Protein AF-V5GY14-F1 (afdb_monomer_lite)

Foldseek 3Di:
DDDDDDDPVVVVVVVVVVVVVPPPPPPPPPPPDDPCPPDDQCRLCVVLPFDKDWDWDADPVGDTDIDIDGCDDNDCPPDDPPDDDDDDDDDDDDVDDPCVQRVDHPVVHDD

pLDDT: mean 80.37, std 19.61, range [37.91, 98.56]

Structure (mmCIF, N/CA/C/O backbone):
data_AF-V5GY14-F1
#
_entry.id   AF-V5GY14-F1
#
loop_
_atom_site.group_PDB
_atom_site.id
_atom_site.type_symbol
_atom_site.label_atom_id
_atom_site.label_alt_id
_atom_site.label_comp_id
_atom_site.label_asym_id
_atom_site.label_entity_id
_atom_site.label_seq_id
_atom_site.pdbx_PDB_ins_code
_atom_site.Cartn_x
_atom_site.Cartn_y
_atom_site.Cartn_z
_atom_site.occupancy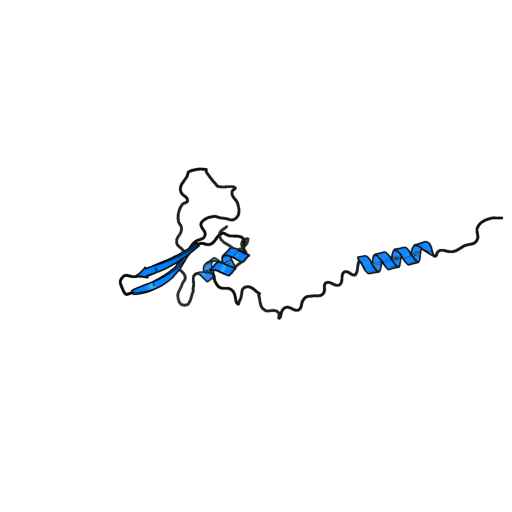
_atom_site.B_iso_or_equiv
_atom_site.auth_seq_id
_atom_site.auth_comp_id
_atom_site.auth_asym_id
_atom_site.auth_atom_id
_atom_site.pdbx_PDB_model_num
ATOM 1 N N . MET A 1 1 ? 81.056 0.823 -17.482 1.00 37.91 1 MET A N 1
ATOM 2 C CA . MET A 1 1 ? 80.305 0.736 -18.751 1.00 37.91 1 MET A CA 1
ATOM 3 C C . MET A 1 1 ? 78.833 0.737 -18.401 1.00 37.91 1 MET A C 1
ATOM 5 O O . MET A 1 1 ? 78.312 -0.253 -17.906 1.00 37.91 1 MET A O 1
ATOM 9 N N . GLU A 1 2 ? 78.239 1.919 -18.507 1.00 40.47 2 GLU A N 1
ATOM 10 C CA . GLU A 1 2 ? 76.875 2.235 -18.105 1.00 40.47 2 GLU A CA 1
ATOM 11 C C . GLU A 1 2 ? 75.835 1.736 -19.116 1.00 40.47 2 GLU A C 1
ATOM 13 O O . GLU A 1 2 ? 76.017 1.821 -20.326 1.00 40.47 2 GLU A O 1
ATOM 18 N N . SER A 1 3 ? 74.725 1.259 -18.552 1.00 42.00 3 SER A N 1
ATOM 19 C CA . SER A 1 3 ? 73.343 1.542 -18.950 1.00 42.00 3 SER A CA 1
ATOM 20 C C . SER A 1 3 ? 72.999 1.485 -20.445 1.00 42.00 3 SER A C 1
ATOM 22 O O . SER A 1 3 ? 72.968 2.489 -21.157 1.00 42.00 3 SER A O 1
ATOM 24 N N . HIS A 1 4 ? 72.587 0.296 -20.893 1.00 41.22 4 HIS A N 1
ATOM 25 C CA . HIS A 1 4 ? 71.743 0.142 -22.072 1.00 41.22 4 HIS A CA 1
ATOM 26 C C . HIS A 1 4 ? 70.279 -0.046 -21.656 1.00 41.22 4 HIS A C 1
ATOM 28 O O . HIS A 1 4 ? 69.867 -1.132 -21.276 1.00 41.22 4 HIS A O 1
ATOM 34 N N . ARG A 1 5 ? 69.527 1.046 -21.824 1.00 46.88 5 ARG A N 1
ATOM 35 C CA . ARG A 1 5 ? 68.231 1.135 -22.517 1.00 46.88 5 ARG A CA 1
ATOM 36 C C . ARG A 1 5 ? 67.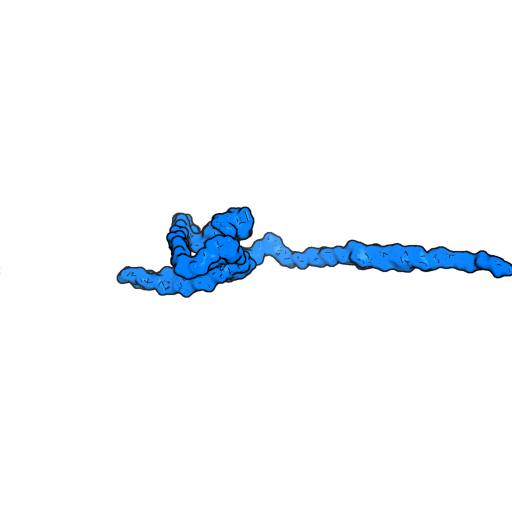046 0.300 -22.011 1.00 46.88 5 ARG A C 1
ATOM 38 O O . ARG A 1 5 ? 67.085 -0.912 -21.859 1.00 46.88 5 ARG A O 1
ATOM 45 N N . CYS A 1 6 ? 65.915 0.995 -22.118 1.00 46.34 6 CYS A N 1
ATOM 46 C CA . CYS A 1 6 ? 64.675 0.506 -22.723 1.00 46.34 6 CYS A CA 1
ATOM 47 C C . CYS A 1 6 ? 63.541 0.258 -21.723 1.00 46.34 6 CYS A C 1
ATOM 49 O O . CYS A 1 6 ? 63.251 -0.875 -21.353 1.00 46.34 6 CYS A O 1
ATOM 51 N N . THR A 1 7 ? 62.923 1.351 -21.258 1.00 51.06 7 THR A N 1
ATOM 52 C CA . THR A 1 7 ? 61.510 1.737 -21.516 1.00 51.06 7 THR A CA 1
ATOM 53 C C . THR A 1 7 ? 60.429 0.652 -21.728 1.00 51.06 7 THR A C 1
ATOM 55 O O . THR A 1 7 ? 59.376 0.949 -22.281 1.00 51.06 7 THR A O 1
ATOM 58 N N . ARG A 1 8 ? 60.595 -0.588 -21.253 1.00 49.50 8 ARG A N 1
ATOM 59 C CA . ARG A 1 8 ? 59.570 -1.650 -21.346 1.00 49.50 8 ARG A CA 1
ATOM 60 C C . ARG A 1 8 ? 58.629 -1.688 -20.139 1.00 49.50 8 ARG A C 1
ATOM 62 O O . ARG A 1 8 ? 57.538 -2.230 -20.251 1.00 49.50 8 ARG A O 1
ATOM 69 N N . SER A 1 9 ? 59.012 -1.075 -19.016 1.00 49.81 9 SER A N 1
ATOM 70 C CA . SER A 1 9 ? 58.221 -1.119 -17.774 1.00 49.81 9 SER A CA 1
ATOM 71 C C . SER A 1 9 ? 57.000 -0.181 -17.792 1.00 49.81 9 SER A C 1
ATOM 73 O O . SER A 1 9 ? 55.942 -0.520 -17.271 1.00 49.81 9 SER A O 1
ATOM 75 N N . GLY A 1 10 ? 57.098 0.972 -18.467 1.00 53.25 10 GLY A N 1
ATOM 76 C CA . GLY A 1 10 ? 56.007 1.956 -18.519 1.00 53.25 10 GLY A CA 1
ATOM 77 C C . GLY A 1 10 ? 54.813 1.530 -19.381 1.00 53.25 10 GLY A C 1
ATOM 78 O O . GLY A 1 10 ? 53.672 1.806 -19.025 1.00 53.25 10 GLY A O 1
ATOM 79 N N . LEU A 1 11 ? 55.057 0.815 -20.486 1.00 55.81 11 LEU A N 1
ATOM 80 C CA . LEU A 1 11 ? 53.998 0.398 -21.413 1.00 55.81 11 LEU A CA 1
ATOM 81 C C . LEU A 1 11 ? 53.120 -0.714 -20.815 1.00 55.81 11 LEU A C 1
ATOM 83 O O . LEU A 1 11 ? 51.906 -0.693 -20.980 1.00 55.81 11 LEU A O 1
ATOM 87 N N . VAL A 1 12 ? 53.718 -1.655 -20.076 1.00 57.50 12 VAL A N 1
ATOM 88 C CA . VAL A 1 12 ? 52.988 -2.766 -19.436 1.00 57.50 12 VAL A CA 1
ATOM 89 C C . VAL A 1 12 ? 52.082 -2.254 -18.313 1.00 57.50 12 VAL A C 1
ATOM 91 O O . VAL A 1 12 ? 50.938 -2.691 -18.201 1.00 57.50 12 VAL A O 1
ATOM 94 N N . LEU A 1 13 ? 52.549 -1.277 -17.526 1.00 56.44 13 LEU A N 1
ATOM 95 C CA . LEU A 1 13 ? 51.740 -0.657 -16.475 1.00 56.44 13 LEU A CA 1
ATOM 96 C C . LEU A 1 13 ? 50.584 0.175 -17.053 1.00 56.44 13 LEU A C 1
ATOM 98 O O . LEU A 1 13 ? 49.480 0.145 -16.517 1.00 56.44 13 LEU A O 1
ATOM 102 N N . PHE A 1 14 ? 50.805 0.866 -18.176 1.00 56.78 14 PHE A N 1
ATOM 103 C CA . PHE A 1 14 ? 49.750 1.625 -18.849 1.00 56.78 14 PHE A CA 1
ATOM 104 C C . PHE A 1 14 ? 48.658 0.707 -19.414 1.00 56.78 14 PHE A C 1
ATOM 106 O O . PHE A 1 14 ? 47.473 0.990 -19.267 1.00 56.78 14 PHE A O 1
ATOM 113 N N . VAL A 1 15 ? 49.041 -0.440 -19.980 1.00 58.00 15 VAL A N 1
ATOM 114 C CA . VAL A 1 15 ? 48.097 -1.448 -20.484 1.00 58.00 15 VAL A CA 1
ATOM 115 C C . VAL A 1 15 ? 47.249 -2.046 -19.349 1.00 58.00 15 VAL A C 1
ATOM 117 O O . VAL A 1 15 ? 46.038 -2.176 -19.503 1.00 58.00 15 VAL A O 1
ATOM 120 N N . LEU A 1 16 ? 47.833 -2.321 -18.175 1.00 56.84 16 LEU A N 1
ATOM 121 C CA . LEU A 1 16 ? 47.076 -2.782 -16.999 1.00 56.84 16 LEU A CA 1
ATOM 122 C C . LEU A 1 16 ? 46.095 -1.725 -16.460 1.00 56.84 16 LEU A C 1
ATOM 124 O O . LEU A 1 16 ? 45.004 -2.081 -16.019 1.00 56.84 16 LEU A O 1
ATOM 128 N N . LEU A 1 17 ? 46.439 -0.435 -16.538 1.00 56.12 17 LEU A N 1
ATOM 129 C CA . LEU A 1 17 ? 45.534 0.657 -16.160 1.00 56.12 17 LEU A CA 1
ATOM 130 C C . LEU A 1 17 ? 44.364 0.811 -17.143 1.00 56.12 17 LEU A C 1
ATOM 132 O O . LEU A 1 17 ? 43.248 1.101 -16.712 1.00 56.12 17 LEU A O 1
ATOM 136 N N . VAL A 1 18 ? 44.583 0.548 -18.435 1.00 58.34 18 VAL A N 1
ATOM 137 C CA . VAL A 1 18 ? 43.506 0.522 -19.441 1.00 58.34 18 VAL A CA 1
ATOM 138 C C . VAL A 1 18 ? 42.550 -0.652 -19.189 1.00 58.34 18 VAL A C 1
ATOM 140 O O . VAL A 1 18 ? 41.337 -0.464 -19.247 1.00 58.34 18 VAL A O 1
ATOM 143 N N . PHE A 1 19 ? 43.059 -1.833 -18.817 1.00 57.28 19 PHE A N 1
ATOM 144 C CA . PHE A 1 19 ? 42.213 -2.993 -18.494 1.00 57.28 19 PHE A CA 1
ATOM 145 C C . PHE A 1 19 ? 41.488 -2.882 -17.141 1.00 57.28 19 PHE A C 1
ATOM 147 O O . PHE A 1 19 ? 40.378 -3.387 -17.011 1.00 57.28 19 PHE A O 1
ATOM 154 N N . ALA A 1 20 ? 42.058 -2.196 -16.143 1.00 58.94 20 ALA A N 1
ATOM 155 C CA . ALA A 1 20 ? 41.368 -1.919 -14.877 1.00 58.94 20 ALA A CA 1
ATOM 156 C C . ALA A 1 20 ? 40.332 -0.780 -14.990 1.00 58.94 20 ALA A C 1
ATOM 158 O O . ALA A 1 20 ? 39.361 -0.758 -14.230 1.00 58.94 20 ALA A O 1
ATOM 159 N N . GLY A 1 21 ? 40.539 0.158 -15.924 1.00 56.59 21 GLY A N 1
ATOM 160 C CA . GLY A 1 21 ? 39.632 1.275 -16.210 1.00 56.59 21 GLY A CA 1
ATOM 161 C C . GLY A 1 21 ? 38.477 0.914 -17.146 1.00 56.59 21 GLY A C 1
ATOM 162 O O . GLY A 1 21 ? 37.398 1.488 -17.030 1.00 56.59 21 GLY A O 1
ATOM 163 N N . ALA A 1 22 ? 38.653 -0.081 -18.016 1.00 54.88 22 ALA A N 1
ATOM 164 C CA . ALA A 1 22 ? 37.574 -0.670 -18.800 1.00 54.88 22 ALA A CA 1
ATOM 165 C C . ALA A 1 22 ? 36.897 -1.800 -18.013 1.00 54.88 22 ALA A C 1
ATOM 167 O O . ALA A 1 22 ? 36.838 -2.947 -18.455 1.00 54.88 22 ALA A O 1
ATOM 168 N N . ARG A 1 23 ? 36.325 -1.473 -16.846 1.00 51.62 23 ARG A N 1
ATOM 169 C CA . ARG A 1 23 ? 35.140 -2.219 -16.418 1.00 51.62 23 ARG A CA 1
ATOM 170 C C . ARG A 1 23 ? 34.069 -1.862 -17.431 1.00 51.62 23 ARG A C 1
ATOM 172 O O . ARG A 1 23 ? 33.419 -0.829 -17.314 1.00 51.62 23 ARG A O 1
ATOM 179 N N . HIS A 1 24 ? 33.964 -2.686 -18.465 1.00 41.69 24 HIS A N 1
ATOM 180 C CA . HIS A 1 24 ? 32.756 -2.780 -19.251 1.00 41.69 24 HIS A CA 1
ATOM 181 C C . HIS A 1 24 ? 31.648 -2.983 -18.217 1.00 41.69 24 HIS A C 1
ATOM 183 O O . HIS A 1 24 ? 31.566 -4.032 -17.579 1.00 41.69 24 HIS A O 1
ATOM 189 N N . THR A 1 25 ? 30.862 -1.942 -17.954 1.00 48.03 25 THR A N 1
ATOM 190 C CA . THR A 1 25 ? 29.494 -2.170 -17.527 1.00 48.03 25 THR A CA 1
ATOM 191 C C . THR A 1 25 ? 28.903 -2.944 -18.690 1.00 48.03 25 THR A C 1
ATOM 193 O O . THR A 1 25 ? 28.517 -2.350 -19.695 1.00 48.03 25 THR A O 1
ATOM 196 N N . GLU A 1 26 ? 28.939 -4.277 -18.608 1.00 51.44 26 GLU A N 1
ATOM 197 C CA . GLU A 1 26 ? 27.897 -5.075 -19.224 1.00 51.44 26 GLU A CA 1
ATOM 198 C C . GLU A 1 26 ? 26.612 -4.467 -18.683 1.00 51.44 26 GLU A C 1
ATOM 200 O O . GLU A 1 26 ? 26.245 -4.628 -17.520 1.00 51.44 26 GLU A O 1
ATOM 205 N N . GLN A 1 27 ? 26.039 -3.593 -19.503 1.00 46.31 27 GLN A N 1
ATOM 206 C CA . GLN A 1 27 ? 24.664 -3.190 -19.396 1.00 46.31 27 GLN A CA 1
ATOM 207 C C . GLN A 1 27 ? 23.917 -4.501 -19.579 1.00 46.31 27 GLN A C 1
ATOM 209 O O . GLN A 1 27 ? 23.747 -4.968 -20.703 1.00 46.31 27 GLN A O 1
ATOM 214 N N . ASP A 1 28 ? 23.608 -5.140 -18.453 1.00 51.91 28 ASP A N 1
ATOM 215 C CA . ASP A 1 28 ? 22.623 -6.198 -18.381 1.00 51.91 28 ASP A CA 1
ATOM 216 C C . ASP A 1 28 ? 21.376 -5.611 -19.029 1.00 51.91 28 ASP A C 1
ATOM 218 O O . ASP A 1 28 ? 20.733 -4.707 -18.487 1.00 51.91 28 ASP A O 1
ATOM 222 N N . SER A 1 29 ? 21.136 -5.998 -20.278 1.00 53.44 29 SER A N 1
ATOM 223 C CA . SER A 1 29 ? 19.933 -5.637 -20.995 1.00 53.44 29 SER A CA 1
ATOM 224 C C . SER A 1 29 ? 18.815 -6.460 -20.378 1.00 53.44 29 SER A C 1
ATOM 226 O O . SER A 1 29 ? 18.334 -7.425 -20.972 1.00 53.44 29 SER A O 1
ATOM 228 N N . SER A 1 30 ? 18.397 -6.073 -19.174 1.00 62.84 30 SER A N 1
ATOM 229 C CA . SER A 1 30 ? 17.001 -6.206 -18.825 1.00 62.84 30 SER A CA 1
ATOM 230 C C . SER A 1 30 ? 16.253 -5.483 -19.941 1.00 62.84 30 SER A C 1
ATOM 232 O O . SER A 1 30 ? 16.566 -4.317 -20.218 1.00 62.84 30 SER A O 1
ATOM 234 N N . ASP A 1 31 ? 15.305 -6.152 -20.608 1.00 68.56 31 ASP A N 1
ATOM 235 C CA . ASP A 1 31 ? 14.218 -5.458 -21.308 1.00 68.56 31 ASP A CA 1
ATOM 236 C C . ASP A 1 31 ? 13.895 -4.200 -20.492 1.00 68.56 31 ASP A C 1
ATOM 238 O O . ASP A 1 31 ? 13.814 -4.309 -19.271 1.00 68.56 31 ASP A O 1
ATOM 242 N N . GLY A 1 32 ? 13.812 -3.006 -21.093 1.00 83.69 32 GLY A N 1
ATOM 243 C CA . GLY A 1 32 ? 13.703 -1.707 -20.387 1.00 83.69 32 GLY A CA 1
ATOM 244 C C . GLY A 1 32 ? 12.435 -1.511 -19.532 1.00 83.69 32 GLY A C 1
ATOM 245 O O . GLY A 1 32 ? 11.979 -0.391 -19.325 1.00 83.69 32 GLY A O 1
ATOM 246 N N . ILE A 1 33 ? 11.839 -2.612 -19.107 1.00 89.81 33 ILE A N 1
ATOM 247 C CA . ILE A 1 33 ? 10.715 -2.825 -18.231 1.00 89.81 33 ILE A CA 1
ATOM 248 C C . ILE A 1 33 ? 11.197 -2.718 -16.781 1.00 89.81 33 ILE A C 1
ATOM 250 O O . ILE A 1 33 ? 12.146 -3.381 -16.364 1.00 89.81 33 ILE A O 1
ATOM 254 N N . ASP A 1 34 ? 10.505 -1.896 -15.997 1.00 89.88 34 ASP A N 1
ATOM 255 C CA . ASP A 1 34 ? 10.746 -1.787 -14.561 1.00 89.88 34 ASP A CA 1
ATOM 256 C C . ASP A 1 34 ? 10.522 -3.155 -13.880 1.00 89.88 34 ASP A C 1
ATOM 258 O O . ASP A 1 34 ? 9.434 -3.725 -14.026 1.00 89.88 34 ASP A O 1
ATOM 262 N N . PRO A 1 35 ? 11.491 -3.698 -13.117 1.00 90.69 35 PRO A N 1
ATOM 263 C CA . PRO A 1 35 ? 11.317 -4.960 -12.397 1.00 90.69 35 PRO A CA 1
ATOM 264 C C . PRO A 1 35 ? 10.140 -4.954 -11.404 1.00 90.69 35 PRO A C 1
ATOM 266 O O . PRO A 1 35 ? 9.666 -6.029 -11.026 1.00 90.69 35 PRO A O 1
ATOM 269 N N . ASP A 1 36 ? 9.653 -3.783 -10.981 1.00 93.19 36 ASP A N 1
ATOM 270 C CA . ASP A 1 36 ? 8.477 -3.642 -10.118 1.00 93.19 36 ASP A CA 1
ATOM 271 C C . ASP A 1 36 ? 7.157 -3.971 -10.841 1.00 93.19 36 ASP A C 1
ATOM 273 O O . ASP A 1 36 ? 6.186 -4.338 -10.178 1.00 93.19 36 ASP A O 1
ATOM 277 N N . CYS A 1 37 ? 7.098 -3.930 -12.178 1.00 93.81 37 CYS A N 1
ATOM 278 C CA . CYS A 1 37 ? 5.829 -4.058 -12.913 1.00 93.81 37 CYS A CA 1
ATOM 279 C C . CYS A 1 37 ? 5.143 -5.432 -12.785 1.00 93.81 37 CYS A C 1
ATOM 281 O O . CYS A 1 37 ? 3.931 -5.533 -12.971 1.00 93.81 37 CYS A O 1
ATOM 283 N N . TYR A 1 38 ? 5.898 -6.481 -12.446 1.00 93.88 38 TYR A N 1
ATOM 284 C CA . TYR A 1 38 ? 5.381 -7.842 -12.258 1.00 93.88 38 TYR A CA 1
ATOM 285 C C . TYR A 1 38 ? 5.254 -8.240 -10.784 1.00 93.88 38 TYR A C 1
ATOM 287 O O . TYR A 1 38 ? 4.948 -9.394 -10.473 1.00 93.88 38 TYR A O 1
ATOM 295 N N . ARG A 1 39 ? 5.514 -7.317 -9.854 1.00 95.44 39 ARG A N 1
ATOM 296 C CA . ARG A 1 39 ? 5.482 -7.610 -8.420 1.00 95.44 39 ARG A CA 1
ATOM 297 C C . ARG A 1 39 ? 4.088 -7.398 -7.848 1.00 95.44 39 ARG A C 1
ATOM 299 O O . ARG A 1 39 ? 3.404 -6.429 -8.161 1.00 95.44 39 ARG A O 1
ATOM 306 N N . ASN A 1 40 ? 3.693 -8.285 -6.936 1.00 96.25 40 ASN A N 1
ATOM 307 C CA . ASN A 1 40 ? 2.555 -8.012 -6.063 1.00 96.25 40 ASN A CA 1
ATOM 308 C C . ASN A 1 40 ? 2.929 -6.959 -5.002 1.00 96.25 40 ASN A C 1
ATOM 310 O O . ASN A 1 40 ? 4.107 -6.679 -4.765 1.00 96.25 40 ASN A O 1
ATOM 314 N N . VAL A 1 41 ? 1.922 -6.391 -4.338 1.00 97.25 41 VAL A N 1
ATOM 315 C CA . VAL A 1 41 ? 2.101 -5.284 -3.383 1.00 97.25 41 VAL A CA 1
ATOM 316 C C . VAL A 1 41 ? 3.024 -5.666 -2.227 1.00 97.25 41 VAL A C 1
ATOM 318 O O . VAL A 1 41 ? 3.941 -4.915 -1.900 1.00 97.25 41 VAL A O 1
ATOM 321 N N . SER A 1 42 ? 2.854 -6.859 -1.655 1.00 97.31 42 SER A N 1
ATOM 322 C CA . SER A 1 42 ? 3.715 -7.358 -0.578 1.00 97.31 42 SER A CA 1
ATOM 323 C C . SER A 1 42 ? 5.186 -7.439 -1.014 1.00 97.31 42 SER A C 1
ATOM 325 O O . SER A 1 42 ? 6.082 -7.018 -0.281 1.00 97.31 42 SER A O 1
ATOM 327 N N . SER A 1 43 ? 5.442 -7.884 -2.247 1.00 97.12 43 SER A N 1
ATOM 328 C CA . SER A 1 43 ? 6.789 -7.950 -2.830 1.00 97.12 43 SER A CA 1
ATOM 329 C C . SER A 1 43 ? 7.370 -6.564 -3.115 1.00 97.12 43 SER A C 1
ATOM 331 O O . SER A 1 43 ? 8.562 -6.357 -2.891 1.00 97.12 43 SER A O 1
ATOM 333 N N . LEU A 1 44 ? 6.550 -5.603 -3.563 1.00 96.69 44 LEU A N 1
ATOM 334 C CA . LEU A 1 44 ? 6.968 -4.205 -3.742 1.00 96.69 44 LEU A CA 1
ATOM 335 C C . LEU A 1 44 ? 7.435 -3.595 -2.414 1.00 96.69 44 LEU A C 1
ATOM 337 O O . LEU A 1 44 ? 8.513 -3.001 -2.346 1.00 96.69 44 LEU A O 1
ATOM 341 N N . ILE A 1 45 ? 6.648 -3.781 -1.351 1.00 96.44 45 ILE A N 1
ATOM 342 C CA . ILE A 1 45 ? 6.951 -3.282 -0.003 1.00 96.44 45 ILE A CA 1
ATOM 343 C C . ILE A 1 45 ? 8.252 -3.903 0.522 1.00 96.44 45 ILE A C 1
ATOM 345 O O . ILE A 1 45 ? 9.161 -3.179 0.943 1.00 96.44 45 ILE A O 1
ATOM 349 N N . ALA A 1 46 ? 8.362 -5.233 0.447 1.00 95.62 46 ALA A N 1
ATOM 350 C CA . ALA A 1 46 ? 9.534 -5.967 0.913 1.00 95.62 46 ALA A CA 1
ATOM 351 C C . ALA A 1 46 ? 10.804 -5.573 0.145 1.00 95.62 46 ALA A C 1
ATOM 353 O O . ALA A 1 46 ? 11.842 -5.313 0.755 1.00 95.62 46 ALA A O 1
ATOM 354 N N . ASN A 1 47 ? 10.724 -5.442 -1.184 1.00 94.88 47 ASN A N 1
ATOM 355 C CA . ASN A 1 47 ? 11.866 -5.028 -2.000 1.00 94.88 47 ASN A CA 1
ATOM 356 C C . ASN A 1 47 ? 12.353 -3.610 -1.662 1.00 94.88 47 ASN A C 1
ATOM 358 O O . ASN A 1 47 ? 13.543 -3.319 -1.766 1.00 94.88 47 ASN A O 1
ATOM 362 N N . LYS A 1 48 ? 11.455 -2.726 -1.217 1.00 93.31 48 LYS A N 1
ATOM 363 C CA . LYS A 1 48 ? 11.806 -1.369 -0.765 1.00 93.31 48 LYS A CA 1
ATOM 364 C C . LYS A 1 48 ? 12.378 -1.345 0.662 1.00 93.31 48 LYS A C 1
ATOM 366 O O . LYS A 1 48 ? 12.714 -0.269 1.160 1.00 93.31 48 LYS A O 1
ATOM 371 N N . GLY A 1 49 ? 12.532 -2.508 1.301 1.00 93.44 49 GLY A N 1
ATOM 372 C CA . GLY A 1 49 ? 13.183 -2.685 2.600 1.00 93.44 49 GLY A CA 1
ATOM 373 C C . GLY A 1 49 ? 12.263 -2.507 3.807 1.00 93.44 49 GLY A C 1
ATOM 374 O O . GLY A 1 49 ? 12.761 -2.318 4.916 1.00 93.44 49 GLY A O 1
ATOM 375 N N . TYR A 1 50 ? 10.943 -2.534 3.616 1.00 94.25 50 TYR A N 1
ATOM 376 C CA . TYR A 1 50 ? 9.977 -2.490 4.716 1.00 94.25 50 TYR A CA 1
ATOM 377 C C . TYR A 1 50 ? 9.535 -3.900 5.100 1.00 94.25 50 TYR A C 1
ATOM 379 O O . TYR A 1 50 ? 9.474 -4.800 4.264 1.00 94.25 50 TYR A O 1
ATOM 387 N N . GLN A 1 51 ? 9.168 -4.079 6.366 1.00 94.00 51 GLN A N 1
ATOM 388 C CA . GLN A 1 51 ? 8.411 -5.259 6.772 1.00 94.00 51 GLN A CA 1
ATOM 389 C C . GLN A 1 51 ? 6.977 -5.152 6.252 1.00 94.00 51 GLN A C 1
ATOM 391 O O . GLN A 1 51 ? 6.416 -4.056 6.188 1.00 94.00 51 GLN A O 1
ATOM 396 N N . VAL A 1 52 ? 6.391 -6.293 5.904 1.00 96.56 52 VAL A N 1
ATOM 397 C CA . VAL A 1 52 ? 5.011 -6.387 5.435 1.00 96.56 52 VAL A CA 1
ATOM 398 C C . VAL A 1 52 ? 4.300 -7.531 6.139 1.00 96.56 52 VAL A C 1
ATOM 400 O O . VAL A 1 52 ? 4.844 -8.622 6.298 1.00 96.56 52 VAL A O 1
ATOM 403 N N . GLU A 1 53 ? 3.080 -7.256 6.564 1.00 97.81 53 GLU A N 1
ATOM 404 C CA . GLU A 1 53 ? 2.105 -8.230 7.035 1.00 97.81 53 GLU A CA 1
ATOM 405 C C . GLU A 1 53 ? 0.929 -8.211 6.052 1.00 97.81 53 GLU A C 1
ATOM 407 O O . GLU A 1 53 ? 0.587 -7.155 5.514 1.00 97.81 53 GLU A O 1
ATOM 412 N N . GLU A 1 54 ? 0.298 -9.358 5.823 1.00 96.94 54 GLU A N 1
ATOM 413 C CA . GLU A 1 54 ? -0.861 -9.484 4.940 1.00 96.94 54 GLU A CA 1
ATOM 414 C C . GLU A 1 54 ? -2.009 -10.151 5.696 1.00 96.94 54 GLU A C 1
ATOM 416 O O . GLU A 1 54 ? -1.811 -11.134 6.412 1.00 96.94 54 GLU A O 1
ATOM 421 N N . TYR A 1 55 ? -3.200 -9.574 5.566 1.00 97.94 55 TYR A N 1
ATOM 422 C CA . TYR A 1 55 ? -4.406 -10.015 6.250 1.00 97.94 55 TYR A CA 1
ATOM 423 C C . TYR A 1 55 ? -5.529 -10.231 5.246 1.00 97.94 55 TYR A C 1
ATOM 425 O O . TYR A 1 55 ? -5.736 -9.413 4.353 1.00 97.94 55 TYR A O 1
ATOM 433 N N . GLU A 1 56 ? -6.304 -11.288 5.453 1.00 98.25 56 GLU A N 1
ATOM 434 C CA . GLU A 1 56 ? -7.574 -11.500 4.768 1.00 98.25 56 GLU A CA 1
ATOM 435 C C . GLU A 1 56 ? -8.717 -11.052 5.680 1.00 98.25 56 GLU A C 1
ATOM 437 O O . GLU A 1 56 ? -8.906 -11.576 6.781 1.00 98.25 56 GLU A O 1
ATOM 442 N N . VAL A 1 57 ? -9.482 -10.059 5.235 1.00 98.06 57 VAL A N 1
ATOM 443 C CA . VAL A 1 57 ? -10.631 -9.523 5.970 1.00 98.06 57 VAL A CA 1
ATOM 444 C C . VAL A 1 57 ? -11.902 -9.939 5.252 1.00 98.06 57 VAL A C 1
ATOM 446 O O . VAL A 1 57 ? -12.127 -9.556 4.108 1.00 98.06 57 VAL A O 1
ATOM 449 N N . THR A 1 58 ? -12.752 -10.708 5.927 1.00 98.50 58 THR A N 1
ATOM 450 C CA . THR A 1 58 ? -14.063 -11.083 5.388 1.00 98.50 58 THR A CA 1
ATOM 451 C C . THR A 1 58 ? -15.102 -10.037 5.782 1.00 98.50 58 THR A C 1
ATOM 453 O O . THR A 1 58 ? -15.311 -9.764 6.964 1.00 98.50 58 THR A O 1
ATOM 456 N N . THR A 1 59 ? -15.737 -9.435 4.786 1.00 98.19 59 THR A N 1
ATOM 457 C CA . THR A 1 59 ? -16.855 -8.494 4.952 1.00 98.19 59 THR A CA 1
ATOM 458 C C . THR A 1 59 ? -18.146 -9.224 5.329 1.00 98.19 59 THR A C 1
ATOM 460 O O . THR A 1 59 ? -18.272 -10.436 5.152 1.00 98.19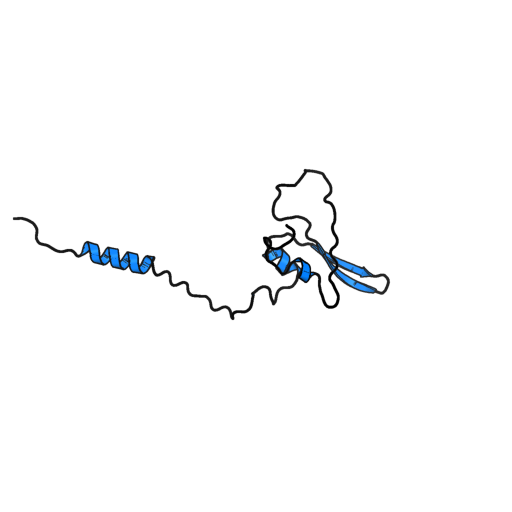 59 THR A O 1
ATOM 463 N N . SER A 1 60 ? -19.137 -8.495 5.850 1.00 98.56 60 SER A N 1
ATOM 464 C CA . SER A 1 60 ? -20.423 -9.077 6.266 1.00 98.56 60 SER A CA 1
ATOM 465 C C . SER A 1 60 ? -21.213 -9.718 5.122 1.00 98.56 60 SER A C 1
ATOM 467 O O . SER A 1 60 ? -22.021 -10.609 5.363 1.00 98.56 60 SER A O 1
ATOM 469 N N . ASP A 1 61 ? -20.999 -9.254 3.894 1.00 98.56 61 ASP A N 1
ATOM 470 C CA . ASP A 1 61 ? -21.602 -9.759 2.660 1.00 98.56 61 ASP A CA 1
ATOM 471 C C . ASP A 1 61 ? -20.720 -10.794 1.935 1.00 98.56 61 ASP A C 1
ATOM 473 O O . ASP A 1 61 ? -21.085 -11.270 0.862 1.00 98.56 61 ASP A O 1
ATOM 477 N N . GLY A 1 62 ? -19.606 -11.211 2.548 1.00 98.44 62 GLY A N 1
ATOM 478 C CA . GLY A 1 62 ? -18.839 -12.391 2.141 1.00 98.44 62 GLY A CA 1
ATOM 479 C C . GLY A 1 62 ? -17.655 -12.133 1.208 1.00 98.44 62 GLY A C 1
ATOM 480 O O . GLY A 1 62 ? -17.004 -13.091 0.795 1.00 98.44 62 GLY A O 1
ATOM 481 N N . TYR A 1 63 ? -17.322 -10.880 0.894 1.00 98.38 63 TYR A N 1
ATOM 482 C CA . TYR A 1 63 ? -16.087 -10.565 0.166 1.00 98.38 63 TYR A CA 1
ATOM 483 C C . TYR A 1 63 ? -14.863 -10.738 1.064 1.00 98.38 63 TYR A C 1
ATOM 485 O O . TYR A 1 63 ? -14.857 -10.249 2.196 1.00 98.38 63 TYR A O 1
ATOM 493 N N . ILE A 1 64 ? -13.816 -11.367 0.526 1.00 98.44 64 ILE A N 1
ATOM 494 C CA . ILE A 1 64 ? -12.502 -11.506 1.162 1.00 98.44 64 ILE A CA 1
ATOM 495 C C . ILE A 1 64 ? -11.585 -10.417 0.605 1.00 98.44 64 ILE A C 1
ATOM 497 O O . ILE A 1 64 ? -11.292 -10.388 -0.590 1.00 98.44 64 ILE A O 1
ATOM 501 N N . LEU A 1 65 ? -11.153 -9.505 1.470 1.00 97.88 65 LEU A N 1
ATOM 502 C CA . LEU A 1 65 ? -10.287 -8.381 1.131 1.00 97.88 65 LEU A CA 1
ATOM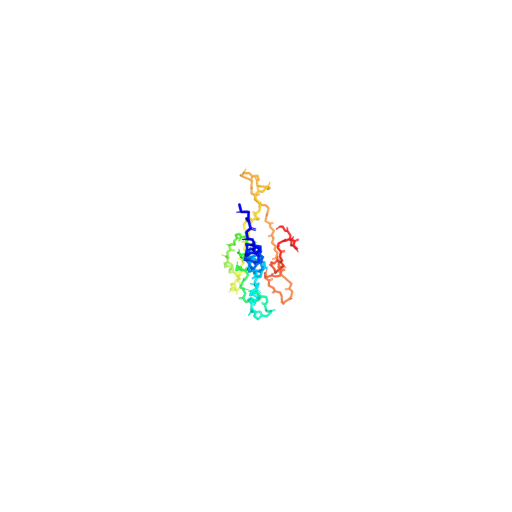 503 C C . LEU A 1 65 ? -8.860 -8.672 1.592 1.00 97.88 65 LEU A C 1
ATOM 505 O O . LEU A 1 65 ? -8.638 -8.911 2.777 1.00 97.88 65 LEU A O 1
ATOM 509 N N . ALA A 1 66 ? -7.895 -8.593 0.678 1.00 97.44 66 ALA A N 1
ATOM 510 C CA . ALA A 1 66 ? -6.480 -8.617 1.028 1.00 97.44 66 ALA A CA 1
ATOM 511 C C . ALA A 1 66 ? -6.035 -7.225 1.503 1.00 97.44 66 ALA A C 1
ATOM 513 O O . ALA A 1 66 ? -6.193 -6.234 0.787 1.00 97.44 66 ALA A O 1
ATOM 514 N N . VAL A 1 67 ? -5.475 -7.147 2.709 1.00 98.19 67 VAL A N 1
ATOM 515 C CA . VAL A 1 67 ? -5.005 -5.907 3.337 1.00 98.19 67 VAL A CA 1
ATOM 516 C C . VAL A 1 67 ? -3.533 -6.053 3.702 1.00 98.19 67 VAL A C 1
ATOM 518 O O . VAL A 1 67 ? -3.172 -6.902 4.514 1.00 98.19 67 VAL A O 1
ATOM 521 N N . GLN A 1 68 ? -2.684 -5.192 3.142 1.00 98.25 68 GLN A N 1
ATOM 522 C CA . GLN A 1 68 ? -1.263 -5.130 3.479 1.00 98.25 68 GLN A CA 1
ATOM 523 C C . GLN A 1 68 ? -1.013 -4.098 4.583 1.00 98.25 68 GLN A C 1
ATOM 525 O O . GLN A 1 68 ? -1.550 -2.987 4.560 1.00 98.25 68 GLN A O 1
ATOM 530 N N . ARG A 1 69 ? -0.161 -4.448 5.547 1.00 97.50 69 ARG A N 1
ATOM 531 C CA . ARG A 1 69 ? 0.243 -3.578 6.653 1.00 97.50 69 ARG A CA 1
ATOM 532 C C . ARG A 1 69 ? 1.758 -3.465 6.706 1.00 97.50 69 ARG A C 1
ATOM 534 O O . ARG A 1 69 ? 2.468 -4.462 6.714 1.00 97.50 69 ARG A O 1
ATOM 541 N N . ILE A 1 70 ? 2.240 -2.230 6.817 1.00 95.88 70 ILE A N 1
ATOM 542 C CA . ILE A 1 70 ? 3.637 -1.927 7.133 1.00 95.88 70 ILE A CA 1
ATOM 543 C C . ILE A 1 70 ? 3.701 -1.633 8.638 1.00 95.88 70 ILE A C 1
ATOM 545 O O . ILE A 1 70 ? 3.293 -0.547 9.063 1.00 95.88 70 ILE A O 1
ATOM 549 N N . PRO A 1 71 ? 4.153 -2.581 9.482 1.00 92.88 71 PRO A N 1
ATOM 550 C CA . PRO A 1 71 ? 4.164 -2.403 10.934 1.00 92.88 71 PRO A CA 1
ATOM 551 C C . PRO A 1 71 ? 5.168 -1.337 11.375 1.00 92.88 71 PRO A C 1
ATOM 553 O O . PRO A 1 71 ? 5.030 -0.741 12.454 1.00 92.88 71 PRO A O 1
ATOM 556 N N . GLU A 1 72 ? 6.215 -1.117 10.580 1.00 88.94 72 GLU A N 1
ATOM 557 C CA . GLU A 1 72 ? 7.301 -0.213 10.915 1.00 88.94 72 GLU A CA 1
ATOM 558 C C . GLU A 1 72 ? 8.003 0.401 9.713 1.00 88.94 72 GLU A C 1
ATOM 560 O O . GLU A 1 72 ? 8.146 -0.218 8.663 1.00 88.94 72 GLU A O 1
ATOM 565 N N . GLY A 1 73 ? 8.445 1.648 9.894 1.00 88.00 73 GLY A N 1
ATOM 566 C CA . GLY A 1 73 ? 9.311 2.318 8.934 1.00 88.00 73 GLY A CA 1
ATOM 567 C C . GLY A 1 73 ? 10.736 1.767 8.985 1.00 88.00 73 GLY A C 1
ATOM 568 O O . GLY A 1 73 ? 11.158 1.183 9.980 1.00 88.00 73 GLY A O 1
ATOM 569 N N . ARG A 1 74 ? 11.503 2.015 7.919 1.00 86.56 74 ARG A N 1
ATOM 570 C CA . ARG A 1 74 ? 12.883 1.516 7.747 1.00 86.56 74 ARG A CA 1
ATOM 571 C C . ARG A 1 74 ? 13.871 2.014 8.806 1.00 86.56 74 ARG A C 1
ATOM 573 O O . ARG A 1 74 ? 14.864 1.350 9.082 1.00 86.56 74 ARG A O 1
ATOM 580 N N . SER A 1 75 ? 13.629 3.195 9.375 1.00 77.56 75 SER A N 1
ATOM 581 C CA . SER A 1 75 ? 14.493 3.795 10.392 1.00 77.56 75 SER A CA 1
ATOM 582 C C . SER A 1 75 ? 13.865 3.703 11.777 1.00 77.56 75 SER A C 1
ATOM 584 O O . SER A 1 75 ? 12.748 4.165 12.008 1.00 77.56 75 SER A O 1
ATOM 586 N N . ASN A 1 76 ? 14.636 3.189 12.733 1.00 65.88 76 ASN A N 1
ATOM 587 C CA . ASN A 1 76 ? 14.265 3.136 14.148 1.00 65.88 76 ASN A CA 1
ATOM 588 C C . ASN A 1 76 ? 14.375 4.495 14.869 1.00 65.88 76 ASN A C 1
ATOM 590 O O . ASN A 1 76 ? 14.151 4.555 16.078 1.00 65.88 76 ASN A O 1
ATOM 594 N N . ALA A 1 77 ? 14.705 5.583 14.162 1.00 63.09 77 ALA A N 1
ATOM 595 C CA . ALA A 1 77 ? 15.049 6.873 14.767 1.00 63.09 77 ALA A CA 1
ATOM 596 C C . ALA A 1 77 ? 13.931 7.503 15.620 1.00 63.09 77 ALA A C 1
ATOM 598 O O . ALA A 1 77 ? 14.227 8.261 16.538 1.00 63.09 77 ALA A O 1
ATOM 599 N N . LEU A 1 78 ? 12.660 7.175 15.360 1.00 64.88 78 LEU A N 1
ATOM 600 C CA . LEU A 1 78 ? 11.508 7.713 16.100 1.00 64.88 78 LEU A CA 1
ATOM 601 C C . LEU A 1 78 ? 10.889 6.707 17.082 1.00 64.88 78 LEU A C 1
ATOM 603 O O . LEU A 1 78 ? 9.796 6.935 17.605 1.00 64.88 78 LEU A O 1
ATOM 607 N N . ARG A 1 79 ? 11.547 5.566 17.329 1.00 66.88 79 ARG A N 1
ATOM 608 C CA . ARG A 1 79 ? 10.972 4.505 18.160 1.00 66.88 79 ARG A CA 1
ATOM 609 C C . ARG A 1 79 ? 11.066 4.862 19.645 1.00 66.88 79 ARG A C 1
ATOM 611 O O . ARG A 1 79 ? 12.087 4.631 20.286 1.00 66.88 79 ARG A O 1
ATOM 618 N N . ILE A 1 80 ? 9.964 5.342 20.214 1.00 71.38 80 ILE A N 1
ATOM 619 C CA . ILE A 1 80 ? 9.786 5.379 21.670 1.00 71.38 80 ILE A CA 1
ATOM 620 C C . ILE A 1 80 ? 9.469 3.952 22.129 1.00 71.38 80 ILE A C 1
ATOM 622 O O . ILE A 1 80 ? 8.449 3.375 21.750 1.00 71.38 80 ILE A O 1
ATOM 626 N N . GLN A 1 81 ? 10.370 3.351 22.908 1.00 74.75 81 GLN A N 1
ATOM 627 C CA . GLN A 1 81 ? 10.179 2.002 23.442 1.00 74.75 81 GLN A CA 1
ATOM 628 C C . GLN A 1 81 ? 8.899 1.935 24.289 1.00 74.75 81 GLN A C 1
ATOM 630 O O . GLN A 1 81 ? 8.723 2.720 25.213 1.00 74.75 81 GLN A O 1
ATOM 635 N N . GLY A 1 82 ? 8.008 0.993 23.966 1.00 72.75 82 GLY A N 1
ATOM 636 C CA . GLY A 1 82 ? 6.787 0.726 24.735 1.00 72.75 82 GLY A CA 1
ATOM 637 C C . GLY A 1 82 ? 5.565 1.583 24.384 1.00 72.75 82 GLY A C 1
ATOM 638 O O . GLY A 1 82 ? 4.490 1.312 24.909 1.00 72.75 82 GLY A O 1
ATOM 639 N N . ALA A 1 83 ? 5.677 2.569 23.485 1.00 79.88 83 ALA A N 1
ATOM 640 C CA . ALA A 1 83 ? 4.524 3.357 23.044 1.00 79.88 83 ALA A CA 1
ATOM 641 C C . ALA A 1 83 ? 3.818 2.705 21.833 1.00 79.88 83 ALA A C 1
ATOM 643 O O 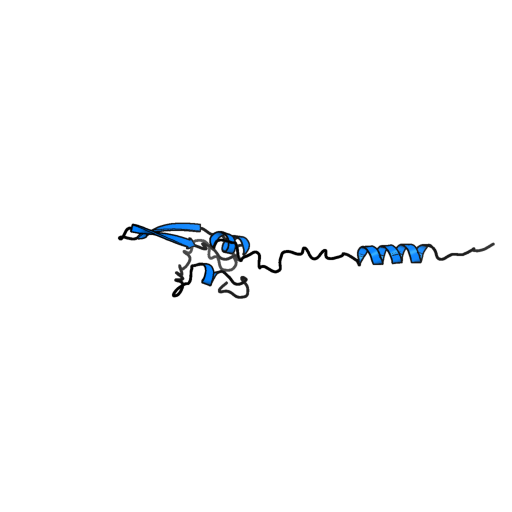. ALA A 1 83 ? 4.496 2.305 20.879 1.00 79.88 83 ALA A O 1
ATOM 644 N N . PRO A 1 84 ? 2.472 2.613 21.817 1.00 82.81 84 PRO A N 1
ATOM 645 C CA . PRO A 1 84 ? 1.741 2.126 20.652 1.00 82.81 84 PRO A CA 1
ATOM 646 C C . PRO A 1 84 ? 1.901 3.089 19.468 1.00 82.81 84 PRO A C 1
ATOM 648 O O . PRO A 1 84 ? 1.809 4.310 19.614 1.00 82.81 84 PRO A O 1
ATOM 651 N N . LYS A 1 85 ? 2.132 2.535 18.274 1.00 85.81 85 LYS A N 1
ATOM 652 C CA . LYS A 1 85 ? 2.219 3.311 17.029 1.00 85.81 85 LYS A CA 1
ATOM 653 C C . LYS A 1 85 ? 0.827 3.810 16.635 1.00 85.81 85 LYS A C 1
ATOM 655 O O . LYS A 1 85 ? -0.143 3.056 16.703 1.00 85.81 85 LYS A O 1
ATOM 660 N N . LYS A 1 86 ? 0.731 5.065 16.184 1.00 89.62 86 LYS A N 1
ATOM 661 C CA . LYS A 1 86 ? -0.499 5.579 15.564 1.00 89.62 86 LYS A CA 1
ATOM 662 C C . LYS A 1 86 ? -0.752 4.821 14.261 1.00 89.62 86 LYS A C 1
ATOM 664 O O . LYS A 1 86 ? 0.165 4.665 13.459 1.00 89.62 86 LYS A O 1
ATOM 669 N N . VAL A 1 87 ? -1.983 4.358 14.069 1.00 93.25 87 VAL A N 1
ATOM 670 C CA . VAL A 1 87 ? -2.394 3.636 12.861 1.00 93.25 87 VAL A CA 1
ATOM 671 C C . VAL A 1 87 ? -2.905 4.634 11.828 1.00 93.25 87 VAL A C 1
ATOM 673 O O . VAL A 1 87 ? -3.673 5.535 12.162 1.00 93.25 87 VAL A O 1
ATOM 676 N N . VAL A 1 88 ? -2.481 4.455 10.580 1.00 95.19 88 VAL A N 1
ATOM 677 C CA . VAL A 1 88 ? -2.986 5.183 9.413 1.00 95.19 88 VAL A CA 1
ATOM 678 C C . VAL A 1 88 ? -3.545 4.154 8.438 1.00 95.19 88 VAL A C 1
ATOM 680 O O . VAL A 1 88 ? -2.889 3.150 8.169 1.00 95.19 88 VAL A O 1
ATOM 683 N N . PHE A 1 89 ? -4.754 4.396 7.934 1.00 96.69 89 PHE A N 1
ATOM 684 C CA . PHE A 1 89 ? -5.395 3.564 6.921 1.00 96.69 89 PHE A CA 1
ATOM 685 C C . PHE A 1 89 ? -5.438 4.326 5.597 1.00 96.69 89 PHE A C 1
ATOM 687 O O . PHE A 1 89 ? -5.905 5.465 5.560 1.00 96.69 89 PHE A O 1
ATOM 694 N N . LEU A 1 90 ? -4.933 3.709 4.531 1.00 97.06 90 LEU A N 1
ATOM 695 C CA . LEU A 1 90 ? -4.857 4.302 3.199 1.00 97.06 90 LEU A CA 1
ATOM 696 C C . LEU A 1 90 ? -5.752 3.502 2.253 1.00 97.06 90 LEU A C 1
ATOM 698 O O . LEU A 1 90 ? -5.505 2.324 2.006 1.00 97.06 90 LEU A O 1
ATOM 702 N N . LEU A 1 91 ? -6.795 4.149 1.739 1.00 97.25 91 LEU A N 1
ATOM 703 C CA . LEU A 1 91 ? -7.731 3.561 0.787 1.00 97.25 91 LEU A CA 1
ATOM 704 C C . LEU A 1 91 ? -7.431 4.107 -0.608 1.00 97.25 91 LEU A C 1
ATOM 706 O O . LEU A 1 91 ? -7.327 5.318 -0.782 1.00 97.25 91 LEU A O 1
ATOM 710 N N . HIS A 1 92 ? -7.289 3.224 -1.590 1.00 97.50 92 HIS A N 1
ATOM 711 C CA . HIS A 1 92 ? -7.073 3.620 -2.979 1.00 97.50 92 HIS A CA 1
ATOM 712 C C . HIS A 1 92 ? -8.324 4.257 -3.608 1.00 97.50 92 HIS A C 1
ATOM 714 O O . HIS A 1 92 ? -9.435 4.170 -3.081 1.00 97.50 92 HIS A O 1
ATOM 720 N N . GLY A 1 93 ? -8.136 4.897 -4.762 1.00 97.00 93 GLY A N 1
ATOM 721 C CA . GLY A 1 93 ? -9.218 5.509 -5.533 1.00 97.00 93 GLY A CA 1
ATOM 722 C C . GLY A 1 93 ? -9.966 4.529 -6.443 1.00 97.00 93 GLY A C 1
ATOM 723 O O . GLY A 1 93 ? -9.766 3.312 -6.409 1.00 97.00 93 GLY A O 1
ATOM 724 N N . LEU A 1 94 ? -10.828 5.084 -7.296 1.00 97.75 94 LEU A N 1
ATOM 725 C CA . LEU A 1 94 ? -11.525 4.341 -8.346 1.00 97.75 94 LEU A CA 1
ATOM 726 C C . LEU A 1 94 ? -10.511 3.705 -9.315 1.00 97.75 94 LEU A C 1
ATOM 728 O O . LEU A 1 94 ? -9.628 4.401 -9.805 1.00 97.75 94 LEU A O 1
ATOM 732 N N . LEU A 1 95 ? -10.666 2.405 -9.602 1.00 96.50 95 LEU A N 1
ATOM 733 C CA . LEU A 1 95 ? -9.753 1.603 -10.440 1.00 96.50 95 LEU A CA 1
ATOM 734 C C . LEU A 1 95 ? -8.297 1.526 -9.927 1.00 96.50 95 LEU A C 1
ATOM 736 O O . LEU A 1 95 ? -7.401 1.171 -10.688 1.00 96.50 95 LEU A O 1
ATOM 740 N N . GLY A 1 96 ? -8.068 1.845 -8.650 1.00 96.50 96 GLY A N 1
ATOM 741 C CA . GLY A 1 96 ? -6.772 1.717 -7.982 1.00 96.50 96 GLY A CA 1
ATOM 742 C C . GLY A 1 96 ? -6.617 0.417 -7.192 1.00 96.50 96 GLY A C 1
ATOM 743 O O . GLY A 1 96 ? -7.500 -0.444 -7.178 1.00 96.50 96 GLY A O 1
ATOM 744 N N . SER A 1 97 ? -5.487 0.297 -6.499 1.00 96.88 97 SER A N 1
ATOM 745 C CA . SER A 1 97 ? -5.219 -0.786 -5.543 1.00 96.88 97 SER A CA 1
ATOM 746 C C . SER A 1 97 ? -4.300 -0.296 -4.422 1.00 96.88 97 SER A C 1
ATOM 748 O O . SER A 1 97 ? -3.798 0.827 -4.463 1.00 96.88 97 SER A O 1
ATOM 750 N N . SER A 1 98 ? -4.014 -1.131 -3.419 1.00 96.75 98 SER A N 1
ATOM 751 C CA . SER A 1 98 ? -3.046 -0.780 -2.368 1.00 96.75 98 SER A CA 1
ATOM 752 C C . SER A 1 98 ? -1.638 -0.466 -2.902 1.00 96.75 98 SER A C 1
ATOM 754 O O . SER A 1 98 ? -0.871 0.202 -2.207 1.00 96.75 98 SER A O 1
ATOM 756 N N . ALA A 1 99 ? -1.316 -0.864 -4.143 1.00 96.25 99 ALA A N 1
ATOM 757 C CA . ALA A 1 99 ? -0.068 -0.513 -4.816 1.00 96.25 99 ALA A CA 1
ATOM 758 C C . ALA A 1 99 ? 0.145 1.006 -4.919 1.00 96.25 99 ALA A C 1
ATOM 760 O O . ALA A 1 99 ? 1.281 1.458 -4.799 1.00 96.25 99 ALA A O 1
ATOM 761 N N . ASP A 1 100 ? -0.923 1.796 -5.076 1.00 95.81 100 ASP A N 1
ATOM 762 C CA . ASP A 1 100 ? -0.856 3.245 -5.333 1.00 95.81 100 ASP A CA 1
ATOM 763 C C . ASP A 1 100 ? -0.025 3.999 -4.280 1.00 95.81 100 ASP A C 1
ATOM 765 O O . ASP A 1 100 ? 0.624 5.003 -4.573 1.00 95.81 100 ASP A O 1
ATOM 769 N N . TRP A 1 101 ? 0.009 3.479 -3.052 1.00 95.75 101 TRP A N 1
ATOM 770 C CA . TRP A 1 101 ? 0.729 4.070 -1.924 1.00 95.75 101 TRP A CA 1
ATOM 771 C C . TRP A 1 101 ? 2.196 3.642 -1.819 1.00 95.75 101 TRP A C 1
ATOM 773 O O . TRP A 1 101 ? 2.926 4.174 -0.982 1.00 95.75 101 TRP A O 1
ATOM 783 N N . VAL A 1 102 ? 2.631 2.676 -2.632 1.00 95.31 102 VAL A N 1
ATOM 784 C CA . VAL A 1 102 ? 3.953 2.036 -2.529 1.00 95.31 102 VAL A CA 1
ATOM 785 C C . VAL A 1 102 ? 4.685 1.884 -3.867 1.00 95.31 102 VAL A C 1
ATOM 787 O O . VAL A 1 102 ? 5.788 1.345 -3.881 1.00 95.31 102 VAL A O 1
ATOM 790 N N . LEU A 1 103 ? 4.131 2.366 -4.986 1.00 94.06 103 LEU A N 1
ATOM 791 C CA . LEU A 1 103 ? 4.766 2.275 -6.313 1.00 94.06 103 LEU A CA 1
ATOM 792 C C . LEU A 1 103 ? 6.090 3.051 -6.399 1.00 94.06 103 LEU A C 1
ATOM 794 O O . LEU A 1 103 ? 7.076 2.539 -6.923 1.00 94.06 103 LEU A O 1
ATOM 798 N N . ASN A 1 104 ? 6.147 4.259 -5.838 1.00 93.88 104 ASN A N 1
ATOM 799 C CA . ASN A 1 104 ? 7.326 5.126 -5.927 1.00 93.88 104 ASN A CA 1
ATOM 800 C C . ASN A 1 104 ? 8.496 4.637 -5.064 1.00 93.88 104 ASN A C 1
ATOM 802 O O . ASN A 1 104 ? 8.351 3.773 -4.192 1.00 93.88 104 ASN A O 1
ATOM 806 N N . TYR A 1 105 ? 9.686 5.205 -5.277 1.00 91.25 105 TYR A N 1
ATOM 807 C CA . TYR A 1 105 ? 10.806 4.943 -4.380 1.00 91.25 105 TYR A CA 1
ATOM 808 C C . TYR A 1 105 ? 10.585 5.604 -3.017 1.00 91.25 105 TYR A C 1
ATOM 810 O O . TYR A 1 105 ? 9.892 6.622 -2.908 1.00 91.25 105 TYR A O 1
ATOM 818 N N . PRO A 1 106 ? 11.209 5.076 -1.954 1.00 90.62 106 PRO A N 1
ATOM 819 C CA 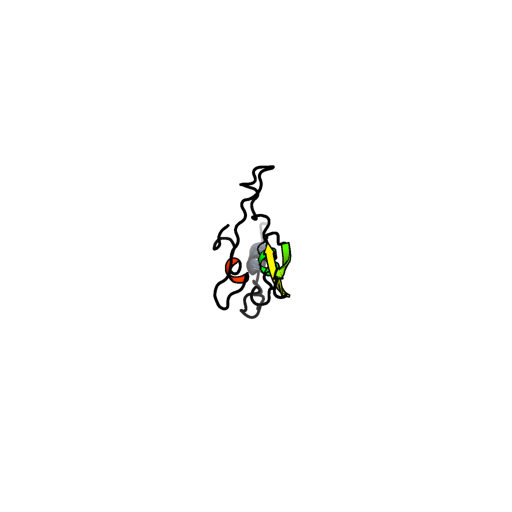. PRO A 1 106 ? 10.973 5.600 -0.619 1.00 90.62 106 PRO A CA 1
ATOM 820 C C . PRO A 1 106 ? 11.274 7.100 -0.420 1.00 90.62 106 PRO A C 1
ATOM 822 O O . PRO A 1 106 ? 10.477 7.762 0.236 1.00 90.62 106 PRO A O 1
ATOM 825 N N . PRO A 1 107 ? 12.334 7.696 -1.017 1.00 90.00 107 PRO A N 1
ATOM 826 C CA . PRO A 1 107 ? 12.576 9.143 -0.919 1.00 90.00 107 PRO A CA 1
ATOM 827 C C . PRO A 1 107 ? 11.509 10.021 -1.594 1.00 90.00 107 PRO A C 1
ATOM 829 O O . PRO A 1 107 ? 11.516 11.233 -1.419 1.00 90.00 107 PRO A O 1
ATOM 832 N N . GLN A 1 108 ? 10.625 9.425 -2.394 1.00 90.44 108 GLN A N 1
ATOM 833 C CA . GLN A 1 108 ? 9.552 10.093 -3.137 1.00 90.44 108 GLN A CA 1
ATOM 834 C C . GLN A 1 108 ? 8.174 9.827 -2.506 1.00 90.44 108 GLN A C 1
ATOM 836 O O . GLN A 1 108 ? 7.144 10.072 -3.130 1.00 90.44 108 GLN A O 1
ATOM 841 N N . SER A 1 109 ? 8.156 9.272 -1.293 1.00 87.62 109 SER A N 1
ATOM 842 C CA . SER A 1 109 ? 6.965 8.755 -0.616 1.00 87.62 109 SER A CA 1
ATOM 843 C C . SER A 1 109 ? 6.886 9.272 0.829 1.00 87.62 109 SER A C 1
ATOM 845 O O . SER A 1 109 ? 7.733 10.040 1.276 1.00 87.62 109 SER A O 1
ATOM 847 N N . LEU A 1 110 ? 5.858 8.862 1.578 1.00 73.94 110 LEU A N 1
ATOM 848 C CA . LEU A 1 110 ? 5.527 9.377 2.917 1.00 73.94 110 LEU A CA 1
ATOM 849 C C . LEU A 1 110 ? 6.474 8.946 4.071 1.00 73.94 110 LEU A C 1
ATOM 851 O O . LEU A 1 110 ? 6.114 9.165 5.230 1.00 73.94 110 LEU A O 1
ATOM 855 N N . GLY A 1 111 ? 7.660 8.362 3.822 1.00 61.16 111 GLY A N 1
ATOM 856 C CA . GLY A 1 111 ? 8.587 8.011 4.922 1.00 61.16 111 GLY A CA 1
ATOM 857 C C . GLY A 1 111 ? 9.885 7.296 4.571 1.00 61.16 111 GLY A C 1
ATOM 858 O O . GLY A 1 111 ? 9.834 6.108 4.192 1.00 61.16 111 GLY A O 1
#

Radius of gyration: 27.17 Å; chains: 1; bounding box: 102×22×48 Å

InterPro domains:
  IPR006693 Partial AB-hydrolase lipase domain [PF04083] (41-104)
  IPR029058 Alpha/Beta hydrolase fold [G3DSA:3.40.50.1820] (28-111)
  IPR029058 Alpha/Beta hydrolase fold [SSF53474] (33-107)

Sequence (111 aa):
MESHRCTRSGLVLFVLLVFAGARHTEQDSSDGIDPDCYRNVSSLIANKGYQVEEYEVTTSDGYILAVQRIPEGRSNALRIQGAPKKVVFLLHGLLGSSADWVLNYPPQSLG

Secondary structure (DSSP, 8-state):
--------HHHHHHHHHHHHH----------SS-GGGG--HHHHHHHTT---EEEEEE-TTS-EEEEEE--S-S-GGG--TTPPPPP------TT--GGGGTSS-GGGTT-

Organism: Ixodes ricinus (NCBI:txid34613)